Protein AF-A0A1Y3NN64-F1 (afdb_monomer_lite)

Radius of gyration: 13.65 Å; chains: 1; bounding box: 31×32×34 Å

Sequence (86 aa):
MINTIFAYDCWSERLGYSCCSKNAQVYYEDADGKWGVENNNWCGIIQENDCWSERLGYKCCSQNTEVYYEDADGKWGVENNEWCGI

pLDDT: mean 82.14, std 13.87, range [39.78, 95.75]

Foldseek 3Di:
DPPPPPPLPFLCVLVVFAADDQDFDFPDADLSGTWGADPNGIHGYRDPQPFLCVSVVFAADDPPADFPDADPSGTWGADPNGIGHD

Structure (mmCIF, N/CA/C/O backbone):
data_AF-A0A1Y3NN64-F1
#
_entry.id   AF-A0A1Y3NN64-F1
#
loop_
_atom_site.group_PDB
_atom_site.id
_atom_site.type_symbol
_atom_site.label_atom_id
_atom_site.label_alt_id
_atom_site.label_comp_id
_atom_site.label_asym_id
_atom_site.label_entity_id
_atom_site.label_seq_id
_atom_site.pdbx_PDB_ins_code
_atom_site.Cartn_x
_atom_site.Cartn_y
_atom_site.Cartn_z
_atom_site.occupancy
_atom_site.B_iso_or_equiv
_atom_site.auth_seq_id
_atom_site.auth_comp_id
_atom_site.auth_asym_id
_atom_site.auth_atom_id
_atom_site.pdbx_PDB_model_num
ATOM 1 N N . MET A 1 1 ? 12.820 21.597 7.589 1.00 39.78 1 MET A N 1
ATOM 2 C CA . MET A 1 1 ? 12.110 20.457 8.203 1.00 39.78 1 MET A CA 1
ATOM 3 C C . MET A 1 1 ? 11.111 19.966 7.175 1.00 39.78 1 MET A C 1
ATOM 5 O O . MET A 1 1 ? 10.012 20.498 7.108 1.00 39.78 1 MET A O 1
ATOM 9 N N . ILE A 1 2 ? 11.542 19.082 6.275 1.00 45.31 2 ILE A N 1
ATOM 10 C CA . ILE A 1 2 ? 10.653 18.523 5.251 1.00 45.31 2 ILE A CA 1
ATOM 11 C C . ILE A 1 2 ? 9.905 17.387 5.933 1.00 45.31 2 ILE A C 1
ATOM 13 O O . ILE A 1 2 ? 10.480 16.355 6.263 1.00 45.31 2 ILE A O 1
ATOM 17 N N . ASN A 1 3 ? 8.657 17.680 6.276 1.00 47.94 3 ASN A N 1
ATOM 18 C CA . ASN A 1 3 ? 7.713 16.760 6.878 1.00 47.94 3 ASN A CA 1
ATOM 19 C C . ASN A 1 3 ? 7.157 15.879 5.755 1.00 47.94 3 ASN A C 1
ATOM 21 O O . ASN A 1 3 ? 6.026 16.069 5.316 1.00 47.94 3 ASN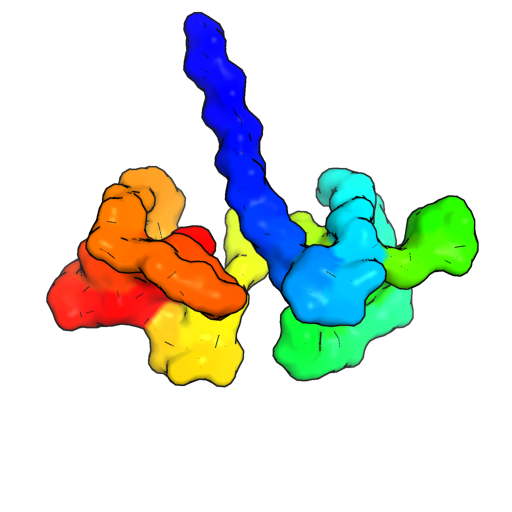 A O 1
ATOM 25 N N . THR A 1 4 ? 7.990 14.997 5.206 1.00 44.91 4 THR A N 1
ATOM 26 C CA . THR A 1 4 ? 7.572 14.024 4.194 1.00 44.91 4 THR A CA 1
ATOM 27 C C . THR A 1 4 ? 6.855 12.889 4.913 1.00 44.91 4 THR A C 1
ATOM 29 O O . THR A 1 4 ? 7.370 11.788 5.085 1.00 44.91 4 THR A O 1
ATOM 32 N N . ILE A 1 5 ? 5.650 13.190 5.397 1.00 44.41 5 ILE A N 1
ATOM 33 C CA . ILE A 1 5 ? 4.630 12.169 5.586 1.00 44.41 5 ILE A CA 1
ATOM 34 C C . ILE A 1 5 ? 4.310 11.744 4.159 1.00 44.41 5 ILE A C 1
ATOM 36 O O . ILE A 1 5 ? 3.547 12.417 3.469 1.00 44.41 5 ILE A O 1
ATOM 40 N N . PHE A 1 6 ? 4.994 10.706 3.675 1.00 50.22 6 PHE A N 1
ATOM 41 C CA . PHE A 1 6 ? 4.507 9.967 2.524 1.00 50.22 6 PHE A CA 1
ATOM 42 C C . PHE A 1 6 ? 3.051 9.661 2.849 1.00 50.22 6 PHE A C 1
ATOM 44 O O . PHE A 1 6 ? 2.761 9.090 3.901 1.00 50.22 6 PHE A O 1
ATOM 51 N N . ALA A 1 7 ? 2.137 10.175 2.031 1.00 45.69 7 ALA A N 1
ATOM 52 C CA . ALA A 1 7 ? 0.772 9.701 2.043 1.00 45.69 7 ALA A CA 1
ATOM 53 C C . ALA A 1 7 ? 0.894 8.230 1.665 1.00 45.69 7 ALA A C 1
ATOM 55 O O . ALA A 1 7 ? 1.088 7.904 0.499 1.00 45.69 7 ALA A O 1
ATOM 56 N N . TYR A 1 8 ? 0.974 7.378 2.684 1.00 55.31 8 TYR A N 1
ATOM 57 C CA . TYR A 1 8 ? 0.873 5.947 2.526 1.00 55.31 8 TYR A CA 1
ATOM 58 C C . TYR A 1 8 ? -0.506 5.762 1.898 1.00 55.31 8 TYR A C 1
ATOM 60 O O . TYR A 1 8 ? -1.508 5.975 2.585 1.00 55.31 8 TYR A O 1
ATOM 68 N N . ASP A 1 9 ? -0.551 5.560 0.579 1.00 65.25 9 ASP A N 1
ATOM 69 C CA . ASP A 1 9 ? -1.814 5.497 -0.145 1.00 65.25 9 ASP A CA 1
ATOM 70 C C . ASP A 1 9 ? -2.599 4.338 0.461 1.00 65.25 9 ASP A C 1
ATOM 72 O O . ASP A 1 9 ? -2.187 3.176 0.493 1.00 65.25 9 ASP A O 1
ATOM 76 N N . CYS A 1 10 ? -3.698 4.707 1.093 1.00 79.69 10 CYS A N 1
ATOM 77 C CA . CYS A 1 10 ? -4.452 3.814 1.925 1.00 79.69 10 CYS A CA 1
ATOM 78 C C . CYS A 1 10 ? -5.347 2.981 1.031 1.00 79.69 10 CYS A C 1
ATOM 80 O O . CYS A 1 10 ? -6.436 3.400 0.639 1.00 79.69 10 CYS A O 1
ATOM 82 N N . TRP A 1 11 ? -4.868 1.789 0.686 1.00 81.81 11 TRP A N 1
ATOM 83 C CA . TRP A 1 11 ? -5.521 0.919 -0.290 1.00 81.81 11 TRP A CA 1
ATOM 84 C C . TRP A 1 11 ? -6.977 0.577 0.068 1.00 81.81 11 TRP A C 1
ATOM 86 O O . TRP A 1 11 ? -7.740 0.177 -0.809 1.00 81.81 11 TRP A O 1
ATOM 96 N N . SER A 1 12 ? -7.385 0.719 1.331 1.00 87.00 12 SER A N 1
ATOM 97 C CA . SER A 1 12 ? -8.754 0.463 1.776 1.00 87.00 12 SER A CA 1
ATOM 98 C C . SER A 1 12 ? -9.723 1.603 1.449 1.00 87.00 12 SER A C 1
ATOM 100 O O . SER A 1 12 ? -10.928 1.365 1.357 1.00 87.00 12 SER A O 1
ATOM 102 N N . GLU A 1 13 ? -9.236 2.829 1.225 1.00 84.88 13 GLU A N 1
ATOM 103 C CA . GLU A 1 13 ? -10.093 3.994 0.958 1.00 84.88 13 GLU A CA 1
ATOM 104 C C . GLU A 1 13 ? -10.837 3.861 -0.371 1.00 84.88 13 GLU A C 1
ATOM 106 O O . GLU A 1 13 ? -12.024 4.181 -0.444 1.00 84.88 13 GLU A O 1
ATOM 111 N N . ARG A 1 14 ? -10.200 3.278 -1.397 1.00 80.38 14 ARG A N 1
ATOM 112 C CA . ARG A 1 14 ? -10.870 2.939 -2.671 1.00 80.38 14 ARG A CA 1
ATOM 113 C C . ARG A 1 14 ? -11.995 1.911 -2.513 1.00 80.38 14 ARG A C 1
ATOM 115 O O . ARG A 1 14 ? -12.867 1.828 -3.372 1.00 80.38 14 ARG A O 1
ATOM 122 N N . LEU A 1 15 ? -11.995 1.149 -1.419 1.00 84.62 15 LEU A N 1
ATOM 123 C CA . LEU A 1 15 ? -13.054 0.203 -1.061 1.00 84.62 15 LEU A CA 1
ATOM 124 C C . LEU A 1 15 ? -14.093 0.826 -0.109 1.00 84.62 15 LEU A C 1
ATOM 126 O O . LEU A 1 15 ? -15.056 0.162 0.267 1.00 84.62 15 LEU A O 1
ATOM 130 N N . GLY A 1 16 ? -13.921 2.096 0.273 1.00 88.75 16 GLY A N 1
ATOM 131 C CA . GLY A 1 16 ? -14.808 2.815 1.188 1.00 88.75 16 GLY A CA 1
ATOM 132 C C . GLY A 1 16 ? -14.471 2.652 2.673 1.00 88.75 16 GLY A C 1
ATOM 133 O O . GLY A 1 16 ? -15.308 2.978 3.514 1.00 88.75 16 GLY A O 1
ATOM 134 N N . TYR A 1 17 ? -13.272 2.166 3.009 1.00 91.56 17 TYR A N 1
ATOM 135 C CA . TYR A 1 17 ? -12.836 1.922 4.387 1.00 91.56 17 TYR A CA 1
ATOM 136 C C . TYR A 1 17 ? -11.657 2.814 4.789 1.00 91.56 17 TYR A C 1
ATOM 138 O O . TYR A 1 17 ? -10.730 3.035 4.014 1.00 91.56 17 TYR A O 1
ATOM 146 N N . SER A 1 18 ? -11.667 3.292 6.034 1.00 90.88 18 SER A N 1
ATOM 147 C CA . SER A 1 18 ? -10.613 4.155 6.586 1.00 90.88 18 SER A CA 1
ATOM 148 C C . SER A 1 18 ? -9.266 3.443 6.732 1.00 90.88 18 SER A C 1
ATOM 150 O O . SER A 1 18 ? -9.202 2.221 6.775 1.00 90.88 18 SER A O 1
ATOM 152 N N . CYS A 1 19 ? -8.192 4.200 6.913 1.00 88.38 19 CYS A N 1
ATOM 153 C CA . CYS A 1 19 ? -6.878 3.656 7.255 1.00 88.38 19 CYS A CA 1
ATOM 154 C C . CYS A 1 19 ? -6.789 3.302 8.725 1.00 88.38 19 CYS A C 1
ATOM 156 O O . CYS A 1 19 ? -7.319 4.021 9.574 1.00 88.38 19 CYS A O 1
ATOM 158 N N . CYS A 1 20 ? -6.077 2.226 9.034 1.00 90.50 20 CYS A N 1
ATOM 159 C CA . CYS A 1 20 ? -5.763 1.933 10.415 1.00 90.50 20 CYS A CA 1
ATOM 160 C C . CYS A 1 20 ? -4.629 2.824 10.930 1.00 90.50 20 CYS A C 1
ATOM 162 O O . CYS A 1 20 ? -3.796 3.332 10.173 1.00 90.50 20 CYS A O 1
ATOM 164 N N . SER A 1 21 ? -4.558 2.963 12.251 1.00 87.56 21 SER A N 1
ATOM 165 C CA . SER A 1 21 ? -3.434 3.605 12.923 1.00 87.56 21 SER A CA 1
ATOM 166 C C . SER A 1 21 ? -2.122 2.857 12.634 1.00 87.56 21 SER A C 1
ATOM 168 O O . SER A 1 21 ? -2.112 1.643 12.439 1.00 87.56 21 SER A O 1
ATOM 170 N N . LYS A 1 22 ? -0.979 3.559 12.690 1.00 77.06 22 LYS A N 1
ATOM 171 C CA . LYS A 1 22 ? 0.364 3.038 12.333 1.00 77.06 22 LYS A CA 1
ATOM 172 C C . LYS A 1 22 ? 0.782 1.717 13.026 1.00 77.06 22 LYS A C 1
ATOM 174 O O . LYS A 1 22 ? 1.708 1.063 12.568 1.00 77.06 22 LYS A O 1
ATOM 179 N N . ASN A 1 23 ? 0.112 1.309 14.108 1.00 78.69 23 ASN A N 1
ATOM 180 C CA . ASN A 1 23 ? 0.402 0.082 14.868 1.00 78.69 23 ASN A CA 1
ATOM 181 C C . ASN A 1 23 ? -0.820 -0.838 15.029 1.00 78.69 23 ASN A C 1
ATOM 183 O O . ASN A 1 23 ? -0.916 -1.586 16.007 1.00 78.69 23 ASN A O 1
ATOM 187 N N . ALA A 1 24 ? -1.783 -0.741 14.118 1.00 87.25 24 ALA A N 1
ATOM 188 C CA . ALA A 1 24 ? -2.978 -1.560 14.160 1.00 87.25 24 ALA A CA 1
ATOM 189 C C . ALA A 1 24 ? -2.651 -3.054 14.088 1.00 87.25 24 ALA A C 1
ATOM 191 O O . ALA A 1 24 ? -1.765 -3.492 13.352 1.00 87.25 24 ALA A O 1
ATOM 192 N N . GLN A 1 25 ? -3.378 -3.838 14.880 1.00 90.00 25 GLN A N 1
ATOM 193 C CA . GLN A 1 25 ? -3.260 -5.290 14.866 1.00 90.00 25 GLN A CA 1
ATOM 194 C C . GLN A 1 25 ? -4.030 -5.855 13.676 1.00 90.00 25 GLN A C 1
ATOM 196 O O . GLN A 1 25 ? -5.176 -5.470 13.439 1.00 90.00 25 GLN A O 1
ATOM 201 N N . VAL A 1 26 ? -3.409 -6.798 12.965 1.00 91.81 26 VAL A N 1
ATOM 202 C CA . VAL A 1 26 ? -4.068 -7.537 11.885 1.00 91.81 26 VAL A CA 1
ATOM 203 C C . VAL A 1 26 ? -5.171 -8.395 12.485 1.00 91.81 26 VAL A C 1
ATOM 205 O O . VAL A 1 26 ? -4.912 -9.265 13.315 1.00 91.81 26 VAL A O 1
ATOM 208 N N . TYR A 1 27 ? -6.402 -8.126 12.068 1.00 95.50 27 TYR A N 1
ATOM 209 C CA . TYR A 1 27 ? -7.580 -8.888 12.462 1.00 95.50 27 TYR A CA 1
ATOM 210 C C . TYR A 1 27 ? -7.998 -9.873 11.366 1.00 95.50 27 TYR A C 1
ATOM 212 O O . TYR A 1 27 ? -8.453 -10.977 11.662 1.00 95.50 27 TYR A O 1
ATOM 220 N N . TYR A 1 28 ? -7.828 -9.483 10.102 1.00 94.00 28 TYR A N 1
ATOM 221 C CA . TYR A 1 28 ? -8.191 -10.281 8.937 1.00 94.00 28 TYR A CA 1
ATOM 222 C C . TYR A 1 28 ? -7.255 -9.973 7.764 1.00 94.00 28 TYR A C 1
ATOM 224 O O . TYR A 1 28 ? -6.672 -8.896 7.709 1.00 94.00 28 TYR A O 1
ATOM 232 N N . GLU A 1 29 ? -7.085 -10.914 6.843 1.00 90.81 29 GLU A N 1
ATOM 233 C CA . GLU A 1 29 ? -6.261 -10.745 5.645 1.00 90.81 29 GLU A CA 1
ATOM 234 C C . GLU A 1 29 ? -6.955 -11.426 4.468 1.00 90.81 29 GLU A C 1
ATOM 236 O O . GLU A 1 29 ? -7.417 -12.566 4.587 1.00 90.81 29 GLU A O 1
ATOM 241 N N . ASP A 1 30 ? -7.044 -10.716 3.349 1.00 88.44 30 ASP A N 1
ATOM 242 C CA . ASP A 1 30 ? -7.618 -11.204 2.098 1.00 88.44 30 ASP A CA 1
ATOM 243 C C . ASP A 1 30 ? -6.802 -10.725 0.885 1.00 88.44 30 ASP A C 1
ATOM 245 O O . ASP A 1 30 ? -5.654 -10.300 1.010 1.00 88.44 30 ASP A O 1
ATOM 249 N N . ALA A 1 31 ? -7.379 -10.845 -0.314 1.00 83.25 31 ALA A N 1
ATOM 250 C CA . ALA A 1 31 ? -6.735 -10.420 -1.553 1.00 83.25 31 ALA A CA 1
ATOM 251 C C . ALA A 1 31 ? -6.568 -8.893 -1.661 1.00 83.25 31 ALA A C 1
ATOM 253 O O . ALA A 1 31 ? -5.745 -8.426 -2.454 1.00 83.25 31 ALA A O 1
ATOM 254 N N . ASP A 1 32 ? -7.338 -8.116 -0.894 1.00 81.75 32 ASP A N 1
ATOM 255 C CA . ASP A 1 32 ? -7.220 -6.666 -0.870 1.00 81.75 32 ASP A CA 1
ATOM 256 C C . ASP A 1 32 ? -6.088 -6.215 0.056 1.00 81.75 32 ASP A C 1
ATOM 258 O O . ASP A 1 32 ? -5.337 -5.305 -0.308 1.00 81.75 32 ASP A O 1
ATOM 262 N N . GLY A 1 33 ? -5.900 -6.894 1.185 1.00 83.75 33 GLY A N 1
ATOM 263 C CA . GLY A 1 33 ? -4.746 -6.707 2.054 1.00 83.75 33 GLY A CA 1
ATOM 264 C C . GLY A 1 33 ? -5.029 -7.090 3.500 1.00 83.75 33 GLY A C 1
ATOM 265 O O . GLY A 1 33 ? -5.898 -7.908 3.806 1.00 83.75 33 GLY A O 1
ATOM 266 N N . LYS A 1 34 ? -4.266 -6.494 4.417 1.00 89.81 34 LYS A 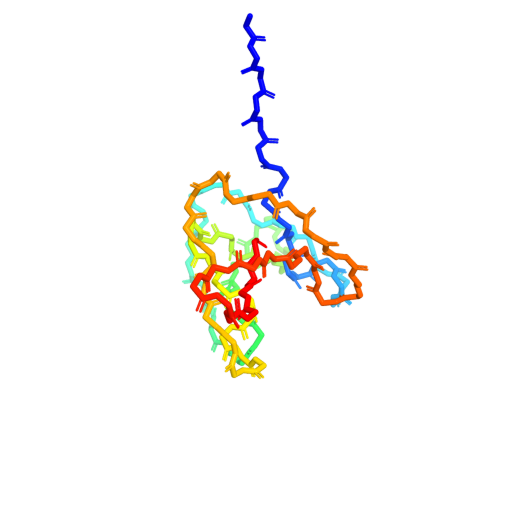N 1
ATOM 267 C CA . LYS A 1 34 ? -4.419 -6.721 5.858 1.00 89.81 34 LYS A CA 1
ATOM 268 C C . LYS A 1 34 ? -5.396 -5.727 6.456 1.00 89.81 34 LYS A C 1
ATOM 270 O O . LYS A 1 34 ? -5.183 -4.521 6.419 1.00 89.81 34 LYS A O 1
ATOM 275 N N . TRP A 1 35 ? -6.437 -6.238 7.079 1.00 92.69 35 TRP A N 1
ATOM 276 C CA . TRP A 1 35 ? -7.483 -5.459 7.709 1.00 92.69 35 TRP A CA 1
ATOM 277 C C . TRP A 1 35 ? -7.307 -5.417 9.224 1.00 92.69 35 TRP A C 1
ATOM 279 O O . TRP A 1 35 ? -6.973 -6.418 9.868 1.00 92.69 35 TRP A O 1
ATOM 289 N N . GLY A 1 36 ? -7.585 -4.255 9.802 1.00 94.75 36 GLY A N 1
ATOM 290 C CA . GLY A 1 36 ? -7.709 -4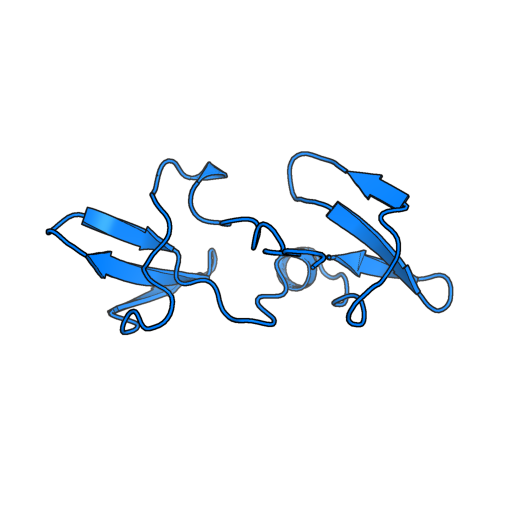.037 11.237 1.00 94.75 36 GLY A CA 1
ATOM 291 C C . GLY A 1 36 ? -9.121 -3.592 11.604 1.00 94.75 36 GLY A C 1
ATOM 292 O O . GLY A 1 36 ? -9.957 -3.305 10.743 1.00 94.75 36 GLY A O 1
ATOM 293 N N . VAL A 1 37 ? -9.386 -3.527 12.907 1.00 95.75 37 VAL A N 1
ATOM 294 C CA . VAL A 1 37 ? -10.637 -2.984 13.446 1.00 95.75 37 VAL A CA 1
ATOM 295 C C . VAL A 1 37 ? -10.304 -1.952 14.515 1.00 95.75 37 VAL A C 1
ATOM 297 O O . VAL A 1 37 ? -9.703 -2.280 15.538 1.00 95.75 37 VAL A O 1
ATOM 300 N N . GLU A 1 38 ? -10.725 -0.709 14.297 1.00 94.25 38 GLU A N 1
ATOM 301 C CA . GLU A 1 38 ? -10.517 0.413 15.215 1.00 94.25 38 GLU A CA 1
ATOM 302 C C . GLU A 1 38 ? -11.836 1.158 15.428 1.00 94.25 38 GLU A C 1
ATOM 304 O O . GLU A 1 38 ? -12.572 1.430 14.482 1.00 94.25 38 GLU A O 1
ATOM 309 N N . ASN A 1 39 ? -12.170 1.487 16.681 1.00 92.50 39 ASN A N 1
ATOM 310 C CA . ASN A 1 39 ? -13.442 2.141 17.030 1.00 92.50 39 ASN A CA 1
ATOM 311 C C . ASN A 1 39 ? -14.682 1.425 16.450 1.00 92.50 39 ASN A C 1
ATOM 313 O O . ASN A 1 39 ? -15.631 2.075 16.016 1.00 92.50 39 ASN A O 1
ATOM 317 N N . ASN A 1 40 ? -14.660 0.088 16.425 1.00 93.81 40 ASN A N 1
ATOM 318 C CA . ASN A 1 40 ? -15.679 -0.777 15.816 1.00 93.81 40 ASN A CA 1
ATOM 319 C C . ASN A 1 40 ? -15.864 -0.602 14.293 1.00 93.81 40 ASN A C 1
ATOM 321 O O . ASN A 1 40 ? -16.867 -1.069 13.756 1.00 93.81 40 ASN A O 1
ATOM 325 N N . ASN A 1 41 ? -14.914 0.022 13.592 1.00 95.44 41 ASN A N 1
ATOM 326 C CA . ASN A 1 41 ? -14.923 0.168 12.138 1.00 95.44 41 ASN A CA 1
ATOM 327 C C . ASN A 1 41 ? -13.763 -0.604 11.509 1.00 95.44 41 ASN A C 1
ATOM 329 O O . ASN A 1 41 ? -12.672 -0.680 12.076 1.00 95.44 41 ASN A O 1
ATOM 333 N N . TRP A 1 42 ? -14.010 -1.160 10.324 1.00 95.50 42 TRP A N 1
ATOM 334 C CA . TRP A 1 42 ? -12.974 -1.784 9.510 1.00 95.50 42 TRP A CA 1
ATOM 335 C C . TRP A 1 42 ? -12.031 -0.737 8.942 1.00 95.50 42 TRP A C 1
ATOM 337 O O . TRP A 1 42 ? -12.464 0.329 8.494 1.00 95.50 42 TRP A O 1
ATOM 347 N N . CYS A 1 43 ? -10.748 -1.072 8.937 1.00 93.75 43 CYS A N 1
ATOM 348 C CA . CYS A 1 43 ? -9.727 -0.226 8.365 1.00 93.75 43 CYS A CA 1
ATOM 349 C C . CYS A 1 43 ? -8.647 -1.038 7.639 1.00 93.75 43 CYS A C 1
ATOM 351 O O . CYS A 1 43 ? -8.405 -2.198 7.982 1.00 93.75 43 CYS A O 1
ATOM 353 N N . GLY A 1 44 ? -7.998 -0.437 6.640 1.00 90.81 44 GLY A N 1
ATOM 354 C CA . GLY A 1 44 ? -6.840 -1.020 5.962 1.00 90.81 44 GLY A CA 1
ATOM 355 C C . GLY A 1 44 ? -5.558 -0.763 6.738 1.00 90.81 44 GLY A C 1
ATOM 356 O O . GLY A 1 44 ? -5.226 0.383 7.049 1.00 90.81 44 GLY A O 1
ATOM 357 N N . ILE A 1 45 ? -4.826 -1.824 7.062 1.00 88.50 45 ILE A N 1
ATOM 358 C CA . ILE A 1 45 ? -3.505 -1.726 7.678 1.00 88.50 45 ILE A CA 1
ATOM 359 C C . ILE A 1 45 ? -2.514 -1.408 6.578 1.00 88.50 45 ILE A C 1
ATOM 361 O O . ILE A 1 45 ? -2.355 -2.175 5.632 1.00 88.50 45 ILE A O 1
ATOM 365 N N . ILE A 1 46 ? -1.826 -0.284 6.738 1.00 77.62 46 ILE A N 1
ATOM 366 C CA . ILE A 1 46 ? -0.792 0.133 5.807 1.00 77.62 46 ILE A CA 1
ATOM 367 C C . ILE A 1 46 ? 0.545 -0.374 6.333 1.00 77.62 46 ILE A C 1
ATOM 369 O O . ILE A 1 46 ? 1.004 0.046 7.399 1.00 77.62 46 ILE A O 1
ATOM 373 N N . GLN A 1 47 ? 1.160 -1.312 5.618 1.00 69.06 47 GLN A N 1
ATOM 374 C CA . GLN A 1 47 ? 2.530 -1.727 5.909 1.00 69.06 47 GLN A CA 1
ATOM 375 C C . GLN A 1 47 ? 3.497 -0.769 5.208 1.00 69.06 47 GLN A C 1
ATOM 377 O O . GLN A 1 47 ? 3.222 -0.315 4.102 1.00 69.06 47 GLN A O 1
ATOM 382 N N . GLU A 1 48 ? 4.649 -0.473 5.821 1.00 57.56 48 GLU A N 1
ATOM 383 C CA . GLU A 1 48 ? 5.656 0.452 5.258 1.00 57.56 48 GLU A CA 1
ATOM 384 C C . GLU A 1 48 ? 6.243 -0.004 3.900 1.00 57.56 48 GLU A C 1
ATOM 386 O O . GLU A 1 48 ? 7.072 0.700 3.340 1.00 57.56 48 GLU A O 1
ATOM 391 N N . ASN A 1 49 ? 5.804 -1.146 3.357 1.00 57.66 49 ASN A N 1
ATOM 392 C CA . ASN A 1 49 ? 6.128 -1.643 2.019 1.00 57.66 49 ASN A CA 1
ATOM 393 C C . ASN A 1 49 ? 4.940 -2.406 1.398 1.00 57.66 49 ASN A C 1
ATOM 395 O O . ASN A 1 49 ? 5.157 -3.418 0.733 1.00 57.66 49 ASN A O 1
ATOM 399 N N . ASP A 1 50 ? 3.692 -2.022 1.695 1.00 63.56 50 ASP A N 1
ATOM 400 C CA . ASP A 1 50 ? 2.537 -2.750 1.158 1.00 63.56 50 ASP A CA 1
ATOM 401 C C . ASP A 1 50 ? 2.422 -2.482 -0.344 1.00 63.56 50 ASP A C 1
ATOM 403 O O . ASP A 1 50 ? 1.933 -1.445 -0.797 1.00 63.56 50 ASP A O 1
ATOM 407 N N . CYS A 1 51 ? 2.982 -3.407 -1.116 1.00 75.75 51 CYS A N 1
ATOM 408 C CA . CYS A 1 51 ? 3.195 -3.227 -2.528 1.00 75.75 51 CYS A CA 1
ATOM 409 C C . CYS A 1 51 ? 1.918 -3.477 -3.309 1.00 75.75 51 CYS A C 1
ATOM 411 O O . CYS A 1 51 ? 1.690 -4.569 -3.835 1.00 75.75 51 CYS A O 1
ATOM 413 N N . TRP A 1 52 ? 1.055 -2.469 -3.395 1.00 79.25 52 TRP A N 1
ATOM 414 C CA . TRP A 1 52 ? -0.232 -2.641 -4.057 1.00 79.25 52 TRP A CA 1
ATOM 415 C C . TRP A 1 52 ? -0.076 -3.138 -5.501 1.00 79.25 52 TRP A C 1
ATOM 417 O O . TRP A 1 52 ? -0.922 -3.905 -5.943 1.00 79.25 52 TRP A O 1
ATOM 427 N N . SER A 1 53 ? 1.012 -2.792 -6.197 1.00 84.50 53 SER A N 1
ATOM 428 C CA . SER A 1 53 ? 1.276 -3.189 -7.587 1.00 84.50 53 SER A CA 1
ATOM 429 C C . SER A 1 53 ? 1.615 -4.676 -7.787 1.00 84.50 53 SER A C 1
ATOM 431 O O . SER A 1 53 ? 1.373 -5.210 -8.873 1.00 84.50 53 SER A O 1
ATOM 433 N N . GLU A 1 54 ? 2.058 -5.392 -6.744 1.00 83.25 54 GLU A N 1
ATOM 434 C CA . GLU A 1 54 ? 2.361 -6.835 -6.822 1.00 83.25 54 GLU A CA 1
ATOM 435 C C . GLU A 1 54 ? 1.129 -7.664 -7.164 1.00 83.25 54 GLU A C 1
ATOM 437 O O . GLU A 1 54 ? 1.219 -8.629 -7.927 1.00 83.25 54 GLU A O 1
ATOM 442 N N . ARG A 1 55 ? -0.052 -7.239 -6.705 1.00 76.88 55 ARG A N 1
ATOM 443 C CA . ARG A 1 55 ? -1.320 -7.900 -7.053 1.00 76.88 55 ARG A CA 1
ATOM 444 C C . ARG A 1 55 ? -1.670 -7.775 -8.539 1.00 76.88 55 ARG A C 1
ATOM 446 O O . ARG A 1 55 ? -2.426 -8.589 -9.059 1.00 76.88 55 ARG A O 1
ATOM 453 N N . LEU A 1 56 ? -1.129 -6.759 -9.211 1.00 81.81 56 LEU A N 1
ATOM 454 C CA . LEU A 1 56 ? -1.286 -6.527 -10.647 1.00 81.81 56 LEU A CA 1
ATOM 455 C C . LEU A 1 56 ? -0.156 -7.183 -11.461 1.00 81.81 56 LEU A C 1
ATOM 457 O O . LEU A 1 56 ? -0.155 -7.102 -12.686 1.00 81.81 56 LEU A O 1
ATOM 461 N N . GLY A 1 57 ? 0.792 -7.851 -10.792 1.00 86.25 57 GLY A N 1
ATOM 462 C CA . GLY A 1 57 ? 1.945 -8.499 -11.413 1.00 86.25 57 GLY A CA 1
ATOM 463 C C . GLY A 1 57 ? 3.158 -7.586 -11.611 1.00 86.25 57 GLY A C 1
ATOM 464 O O . GLY A 1 57 ? 4.076 -7.965 -12.340 1.00 86.25 57 GLY A O 1
ATOM 465 N N . TYR A 1 58 ? 3.183 -6.413 -10.974 1.00 89.62 58 TYR A N 1
ATOM 466 C CA . TYR A 1 58 ? 4.286 -5.452 -11.044 1.00 89.62 58 TYR A CA 1
ATOM 467 C C . TYR A 1 58 ? 5.072 -5.412 -9.732 1.00 89.62 58 TYR A C 1
ATOM 469 O O . TYR A 1 58 ? 4.548 -5.725 -8.673 1.00 89.62 58 TYR A O 1
ATOM 477 N N . LYS A 1 59 ? 6.358 -5.068 -9.787 1.00 88.44 59 LYS A N 1
ATOM 478 C CA . LYS A 1 59 ? 7.207 -5.034 -8.585 1.00 88.44 59 LYS A CA 1
ATOM 479 C C . LYS A 1 59 ? 6.952 -3.774 -7.766 1.00 88.44 59 LYS A C 1
ATOM 481 O O . LYS A 1 59 ? 6.456 -2.784 -8.292 1.00 88.44 59 LYS A O 1
ATOM 486 N N . CYS A 1 60 ? 7.413 -3.762 -6.522 1.00 87.00 60 CYS A N 1
ATOM 487 C CA . CYS A 1 60 ? 7.542 -2.509 -5.789 1.00 87.00 60 CYS A CA 1
ATOM 488 C C . CYS A 1 60 ? 8.690 -1.658 -6.279 1.00 87.00 60 CYS A C 1
ATOM 490 O O . CYS A 1 60 ? 9.765 -2.175 -6.590 1.00 87.00 60 CYS A O 1
ATOM 492 N N . CYS A 1 61 ? 8.458 -0.352 -6.294 1.00 87.50 61 CYS A N 1
ATOM 493 C CA . CYS A 1 61 ? 9.534 0.591 -6.455 1.00 87.50 61 CYS A CA 1
ATOM 494 C C . CYS A 1 61 ? 10.378 0.634 -5.177 1.00 87.50 61 CYS A C 1
ATOM 49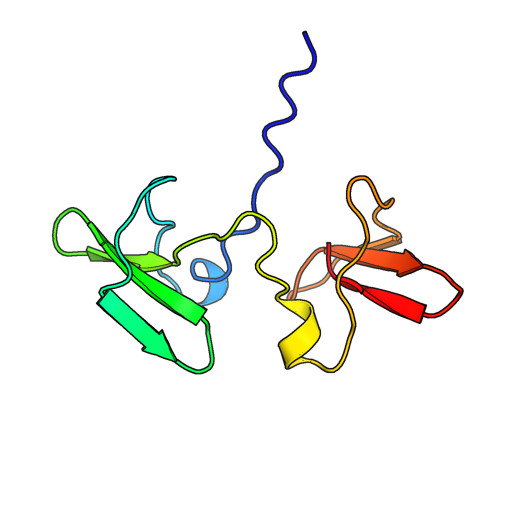6 O O . CYS A 1 61 ? 9.895 0.484 -4.052 1.00 87.50 61 CYS A O 1
ATOM 498 N N . SER A 1 62 ? 11.669 0.854 -5.364 1.00 83.62 62 SER A N 1
ATOM 499 C CA . SER A 1 62 ? 12.596 1.268 -4.329 1.00 83.62 62 SER A CA 1
ATOM 500 C C . SER A 1 62 ? 12.112 2.552 -3.647 1.00 83.62 62 SER A C 1
ATOM 502 O O . SER A 1 62 ? 11.420 3.396 -4.220 1.00 83.62 62 SER A O 1
ATOM 504 N N . GLN A 1 63 ? 12.508 2.737 -2.389 1.00 73.81 63 GLN A N 1
ATOM 505 C CA . GLN A 1 63 ? 12.190 3.964 -1.664 1.00 73.81 63 GLN A CA 1
ATOM 506 C C . GLN A 1 63 ? 12.748 5.199 -2.395 1.00 73.81 63 GLN A C 1
ATOM 508 O O . GLN A 1 63 ? 13.915 5.219 -2.787 1.00 73.81 63 GLN A O 1
ATOM 513 N N . ASN A 1 64 ? 11.944 6.267 -2.465 1.00 76.81 64 ASN A N 1
ATOM 514 C CA . ASN A 1 64 ? 12.236 7.541 -3.148 1.00 76.81 64 ASN A CA 1
ATOM 515 C C . ASN A 1 64 ? 12.240 7.496 -4.685 1.00 76.81 64 ASN A C 1
ATOM 517 O O . ASN A 1 64 ? 12.804 8.395 -5.312 1.00 76.81 64 ASN A O 1
ATOM 521 N N . THR A 1 65 ? 11.614 6.495 -5.294 1.00 83.62 65 THR A N 1
ATOM 522 C CA . THR A 1 65 ? 11.425 6.476 -6.747 1.00 83.62 65 THR A CA 1
ATOM 523 C C . THR A 1 65 ? 10.509 7.601 -7.211 1.00 83.62 65 THR A C 1
ATOM 525 O O . THR A 1 65 ? 9.525 7.948 -6.557 1.00 83.62 65 THR A O 1
ATOM 528 N N . GLU A 1 66 ? 10.880 8.219 -8.331 1.00 88.81 66 GLU A N 1
ATOM 529 C CA . GLU A 1 66 ? 10.120 9.310 -8.929 1.00 88.81 66 GLU A CA 1
ATOM 530 C C . GLU A 1 66 ? 8.814 8.779 -9.528 1.00 88.81 66 GLU A C 1
ATOM 532 O O . GLU A 1 66 ? 8.801 7.773 -10.242 1.00 88.81 66 GLU A O 1
ATOM 537 N N . VAL A 1 67 ? 7.714 9.478 -9.245 1.00 89.06 67 VAL A N 1
ATOM 538 C CA . VAL A 1 67 ? 6.401 9.163 -9.811 1.00 89.06 67 VAL A CA 1
ATOM 539 C C . VAL A 1 67 ? 6.416 9.520 -11.290 1.00 89.06 67 VAL A C 1
ATOM 541 O O . VAL A 1 67 ? 6.539 10.687 -11.658 1.00 89.06 67 VAL A O 1
ATOM 544 N N . TYR A 1 68 ? 6.274 8.508 -12.134 1.00 93.31 68 TYR A N 1
ATOM 545 C CA . TYR A 1 68 ? 6.224 8.662 -13.582 1.00 93.31 68 TYR A CA 1
ATOM 546 C C . TYR A 1 68 ? 4.781 8.749 -14.096 1.00 93.31 68 TYR A C 1
ATOM 548 O O . TYR A 1 68 ? 4.504 9.442 -15.075 1.00 93.31 68 TYR A O 1
ATOM 556 N N . TYR A 1 69 ? 3.855 8.047 -13.439 1.00 91.44 69 TYR A N 1
ATOM 557 C CA . TYR A 1 69 ? 2.445 7.989 -13.817 1.00 91.44 69 TYR A CA 1
ATOM 558 C C . TYR A 1 69 ? 1.563 7.765 -12.583 1.00 91.44 69 TYR A C 1
ATOM 560 O O . TYR A 1 69 ? 2.027 7.226 -11.587 1.00 91.44 69 TYR A O 1
ATOM 568 N N . GLU A 1 70 ? 0.304 8.186 -12.628 1.00 87.69 70 GLU A N 1
ATOM 569 C CA . GLU A 1 70 ? -0.663 7.987 -11.544 1.00 87.69 70 GLU A CA 1
ATOM 570 C C . GLU A 1 70 ? -2.023 7.650 -12.155 1.00 87.69 70 GLU A C 1
ATOM 572 O O . GLU A 1 70 ? -2.467 8.308 -13.103 1.00 87.69 70 GLU A O 1
ATOM 577 N N . ASP A 1 71 ? -2.666 6.615 -11.625 1.00 85.94 71 ASP A N 1
ATOM 578 C CA . ASP A 1 71 ? -3.999 6.179 -12.029 1.00 85.94 71 ASP A CA 1
ATOM 579 C C . ASP A 1 71 ? -4.855 5.779 -10.816 1.00 85.94 71 ASP A C 1
ATOM 581 O O . ASP A 1 71 ? -4.598 6.192 -9.687 1.00 85.94 71 ASP A O 1
ATOM 585 N N . ALA A 1 72 ? -5.936 5.033 -11.059 1.00 81.12 72 ALA A N 1
ATOM 586 C CA . ALA A 1 72 ? -6.850 4.596 -10.010 1.00 81.12 72 ALA A CA 1
ATOM 587 C C . ALA A 1 72 ? -6.256 3.521 -9.083 1.00 81.12 72 ALA A C 1
ATOM 589 O O . ALA A 1 72 ? -6.793 3.312 -7.993 1.00 81.12 72 ALA A O 1
ATOM 590 N N . ASP A 1 73 ? -5.196 2.828 -9.509 1.00 79.44 73 ASP A N 1
ATOM 591 C CA . ASP A 1 73 ? -4.534 1.816 -8.696 1.00 79.44 73 ASP A CA 1
ATOM 592 C C . ASP A 1 73 ? -3.485 2.442 -7.769 1.00 79.44 73 ASP A C 1
ATOM 594 O O . ASP A 1 73 ? -3.378 2.017 -6.616 1.00 79.44 73 ASP A O 1
ATOM 598 N N . GLY A 1 74 ? -2.785 3.482 -8.236 1.00 79.62 74 GLY A N 1
ATOM 599 C CA . GLY A 1 74 ? -1.892 4.300 -7.419 1.00 79.62 74 GLY A CA 1
ATOM 600 C C . GLY A 1 74 ? -0.816 5.030 -8.224 1.00 79.62 74 GLY A C 1
ATOM 601 O O . GLY A 1 74 ? -0.959 5.302 -9.419 1.00 79.62 74 GLY A O 1
ATOM 602 N N . LYS A 1 75 ? 0.287 5.365 -7.549 1.00 87.12 75 LYS A N 1
ATOM 603 C CA . LYS A 1 75 ? 1.452 6.016 -8.159 1.00 87.12 75 LYS A CA 1
ATOM 604 C C . LYS A 1 75 ? 2.412 4.977 -8.724 1.00 87.12 75 LYS A C 1
ATOM 606 O O . LYS A 1 75 ? 2.865 4.081 -8.024 1.00 87.12 75 LYS A O 1
ATOM 611 N N . TRP A 1 76 ? 2.773 5.131 -9.984 1.00 90.38 76 TRP A N 1
ATOM 612 C CA . TRP A 1 76 ? 3.686 4.253 -10.69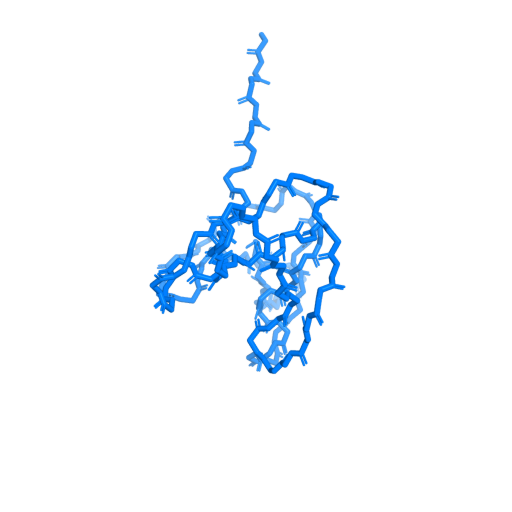5 1.00 90.38 76 TRP A CA 1
ATOM 613 C C . TRP A 1 76 ? 5.047 4.917 -10.884 1.00 90.38 76 TRP A C 1
ATOM 615 O O . TRP A 1 76 ? 5.140 6.086 -11.270 1.00 90.38 76 TRP A O 1
ATOM 625 N N . GLY A 1 77 ? 6.106 4.143 -10.676 1.00 93.00 77 GLY A N 1
ATOM 626 C CA . GLY A 1 77 ? 7.480 4.483 -11.025 1.00 93.00 77 GLY A CA 1
ATOM 627 C C . GLY A 1 77 ? 8.030 3.557 -12.108 1.00 93.00 77 GLY A C 1
ATOM 628 O O . GLY A 1 77 ? 7.395 2.578 -12.514 1.00 93.00 77 GLY A O 1
ATOM 629 N N . VAL A 1 78 ? 9.235 3.871 -12.580 1.00 94.12 78 VAL A N 1
ATOM 630 C CA . VAL A 1 78 ? 9.969 3.028 -13.530 1.00 94.12 78 VAL A CA 1
ATOM 631 C C . VAL A 1 78 ? 11.381 2.798 -13.008 1.00 94.12 78 VAL A C 1
ATOM 633 O O . VAL A 1 78 ? 12.156 3.740 -12.850 1.00 94.12 78 VAL A O 1
ATOM 636 N N . GLU A 1 79 ? 11.738 1.535 -12.795 1.00 92.25 79 GLU A N 1
ATOM 637 C CA . GLU A 1 79 ? 13.066 1.113 -12.346 1.00 92.25 79 GLU A CA 1
ATOM 638 C C . GLU A 1 79 ? 13.602 0.012 -13.243 1.00 92.25 79 GLU A C 1
ATOM 640 O O . GLU A 1 79 ? 12.895 -0.935 -13.567 1.00 92.25 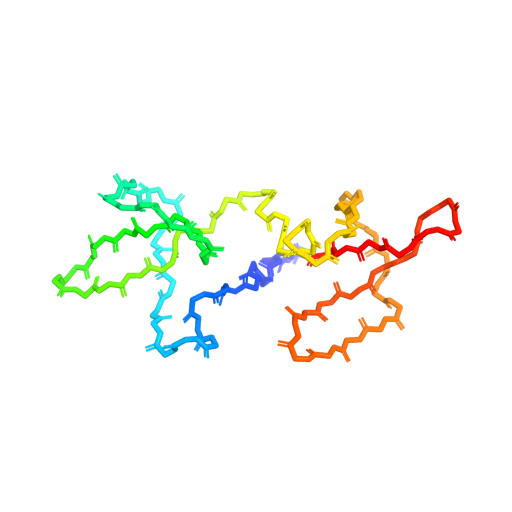79 GLU A O 1
ATOM 645 N N . ASN A 1 80 ? 14.870 0.111 -13.651 1.00 90.88 80 ASN A N 1
ATOM 646 C CA . ASN A 1 80 ? 15.494 -0.870 -14.549 1.00 90.88 80 ASN A CA 1
ATOM 647 C C . ASN A 1 80 ? 14.677 -1.135 -15.834 1.00 90.88 80 ASN A C 1
ATOM 649 O O . ASN A 1 80 ? 14.699 -2.242 -16.366 1.00 90.88 80 ASN A O 1
ATOM 653 N N . ASN A 1 81 ? 13.980 -0.110 -16.340 1.00 91.81 81 ASN A N 1
ATOM 654 C CA . ASN A 1 81 ? 13.039 -0.182 -17.467 1.00 91.81 81 ASN A CA 1
ATOM 655 C C . ASN A 1 81 ? 11.802 -1.077 -17.229 1.00 91.81 81 ASN A C 1
ATOM 657 O O . ASN A 1 81 ? 11.155 -1.486 -18.192 1.00 91.81 81 ASN A O 1
ATOM 661 N N . GLU A 1 82 ? 11.456 -1.367 -15.975 1.00 94.69 82 GLU A N 1
ATOM 662 C CA . GLU A 1 82 ? 10.248 -2.090 -15.572 1.00 94.69 82 GLU A CA 1
ATOM 663 C C . GLU A 1 82 ? 9.317 -1.166 -14.774 1.00 94.69 82 GLU A C 1
ATOM 665 O O . GLU A 1 82 ? 9.773 -0.312 -14.012 1.00 94.69 82 GLU A O 1
ATOM 670 N N . TRP A 1 83 ? 8.006 -1.339 -14.948 1.00 94.00 83 TRP A N 1
ATOM 671 C CA . TRP A 1 83 ? 7.005 -0.637 -14.145 1.00 94.00 83 TRP A CA 1
ATOM 672 C C . TRP A 1 83 ? 6.963 -1.193 -12.727 1.00 94.00 83 TRP A C 1
ATOM 674 O O . TRP A 1 83 ? 6.988 -2.413 -12.526 1.00 94.00 83 TRP A O 1
ATOM 684 N N . CYS A 1 84 ? 6.853 -0.288 -11.764 1.00 91.50 84 CYS A N 1
ATOM 685 C CA . CYS A 1 84 ? 6.727 -0.625 -10.360 1.00 91.50 84 CYS A CA 1
ATOM 686 C C . CYS A 1 84 ? 5.719 0.293 -9.653 1.00 91.50 84 CYS A C 1
ATOM 688 O O . CYS A 1 84 ? 5.481 1.415 -10.102 1.00 91.50 84 CYS A O 1
ATOM 690 N N . GLY A 1 85 ? 5.104 -0.185 -8.571 1.00 87.62 85 GLY A N 1
ATOM 691 C CA . GLY A 1 85 ? 4.220 0.626 -7.726 1.00 87.62 85 GLY A CA 1
ATOM 692 C C . GLY A 1 85 ? 4.978 1.332 -6.611 1.00 87.62 85 GLY A C 1
ATOM 693 O O . GLY A 1 85 ? 5.830 0.718 -5.965 1.00 87.62 85 GLY A O 1
ATOM 694 N N . ILE A 1 86 ? 4.642 2.604 -6.403 1.00 82.31 86 ILE A N 1
ATOM 695 C CA . ILE A 1 86 ? 5.105 3.477 -5.316 1.00 82.31 86 ILE A CA 1
ATOM 696 C C . ILE A 1 86 ? 4.082 3.458 -4.180 1.00 82.31 86 ILE A C 1
ATOM 698 O O . ILE A 1 86 ? 2.864 3.426 -4.483 1.00 82.31 86 ILE A O 1
#

Secondary structure (DSSP, 8-state):
----------TTGGGT-EEPPTTPPP-EE-SS-EEEEETTEEEE---TT--GGGGGT-EEPPTT----EE-SS-EEEEETTEEEE-